Protein AF-X1CX29-F1 (afdb_monomer_lite)

Radius of gyration: 18.55 Å; chains: 1; bounding box: 56×42×42 Å

Organism: NCBI:txid412755

Structure (mmCIF, N/CA/C/O backbone):
data_AF-X1CX29-F1
#
_entry.id   AF-X1CX29-F1
#
loop_
_atom_site.group_PDB
_atom_site.id
_atom_site.type_symbol
_atom_site.label_atom_id
_atom_site.label_alt_id
_atom_site.label_comp_id
_atom_site.label_asym_id
_atom_site.label_entity_id
_atom_site.label_seq_id
_atom_site.pdbx_PDB_ins_code
_atom_site.Cartn_x
_atom_site.Cartn_y
_atom_site.Cartn_z
_atom_site.occupancy
_atom_site.B_iso_or_equiv
_atom_site.auth_seq_id
_atom_site.auth_comp_id
_atom_site.auth_asym_id
_atom_site.auth_atom_id
_atom_site.pdbx_PDB_model_num
ATOM 1 N N . GLY A 1 1 ? 18.106 -1.101 1.400 1.00 76.62 1 GLY A N 1
ATOM 2 C CA . GLY A 1 1 ? 16.843 -1.849 1.557 1.00 76.62 1 GLY A CA 1
ATOM 3 C C . GLY A 1 1 ? 16.993 -3.251 1.006 1.00 76.62 1 GLY A C 1
ATOM 4 O O . GLY A 1 1 ? 17.982 -3.512 0.325 1.00 76.62 1 GLY A O 1
ATOM 5 N N . LEU A 1 2 ? 16.037 -4.134 1.296 1.00 82.94 2 LEU A N 1
ATOM 6 C CA . LEU A 1 2 ? 16.054 -5.532 0.845 1.00 82.94 2 LEU A CA 1
ATOM 7 C C . LEU A 1 2 ? 16.158 -5.638 -0.688 1.00 82.94 2 LEU A C 1
ATOM 9 O O . LEU A 1 2 ? 17.018 -6.361 -1.185 1.00 82.94 2 LEU A O 1
ATOM 13 N N . SER A 1 3 ? 15.422 -4.811 -1.440 1.00 85.12 3 SER A N 1
ATOM 14 C CA . SER A 1 3 ? 15.523 -4.751 -2.908 1.00 85.12 3 SER A CA 1
ATOM 15 C C . SER A 1 3 ? 16.931 -4.428 -3.406 1.00 85.12 3 SER A C 1
ATOM 17 O O . SER A 1 3 ? 17.403 -5.031 -4.361 1.00 85.12 3 SER A O 1
ATOM 19 N N . GLN A 1 4 ? 17.647 -3.514 -2.745 1.00 88.69 4 GLN A N 1
ATOM 20 C CA . GLN A 1 4 ? 19.016 -3.154 -3.133 1.00 88.69 4 GLN A CA 1
ATOM 21 C C . GLN A 1 4 ? 20.009 -4.293 -2.875 1.00 88.69 4 GLN A C 1
ATOM 23 O O . GLN A 1 4 ? 20.937 -4.488 -3.658 1.00 88.69 4 GLN A O 1
ATOM 28 N N . ALA A 1 5 ? 19.817 -5.071 -1.805 1.00 90.75 5 ALA A N 1
ATOM 29 C CA . ALA A 1 5 ? 20.635 -6.257 -1.559 1.00 90.75 5 ALA A CA 1
ATOM 30 C C . ALA A 1 5 ? 20.446 -7.296 -2.677 1.00 90.75 5 ALA A C 1
ATOM 32 O O . ALA A 1 5 ? 21.433 -7.846 -3.163 1.00 90.75 5 ALA A O 1
ATOM 33 N N . LEU A 1 6 ? 19.204 -7.480 -3.136 1.00 91.00 6 LEU A N 1
ATOM 34 C CA . LEU A 1 6 ? 18.881 -8.348 -4.269 1.00 91.00 6 LEU A CA 1
ATOM 35 C C . LEU A 1 6 ? 19.476 -7.817 -5.588 1.00 91.00 6 LEU A C 1
ATOM 37 O O . LEU A 1 6 ? 20.136 -8.550 -6.316 1.00 91.00 6 LEU A O 1
ATOM 41 N N . LEU A 1 7 ? 19.315 -6.521 -5.878 1.00 91.00 7 LEU A N 1
ATOM 42 C CA . LEU A 1 7 ? 19.810 -5.883 -7.109 1.00 91.00 7 LEU A CA 1
ATOM 43 C C . LEU A 1 7 ? 21.340 -5.896 -7.239 1.00 91.00 7 LEU A C 1
ATOM 45 O O . LEU A 1 7 ? 21.866 -5.959 -8.354 1.00 91.00 7 LEU A O 1
ATOM 49 N N . THR A 1 8 ? 22.046 -5.823 -6.108 1.00 93.00 8 THR A N 1
ATOM 50 C CA . THR A 1 8 ? 23.516 -5.865 -6.041 1.00 93.00 8 THR A CA 1
ATOM 51 C C . THR A 1 8 ? 24.079 -7.285 -5.978 1.00 93.00 8 THR A C 1
ATOM 53 O O . THR A 1 8 ? 25.297 -7.440 -5.995 1.00 93.00 8 THR A O 1
ATOM 56 N N . GLY A 1 9 ? 23.223 -8.312 -5.906 1.00 91.25 9 GLY A N 1
ATOM 57 C CA . GLY A 1 9 ? 23.644 -9.710 -5.787 1.00 91.25 9 GLY A CA 1
ATOM 58 C C . GLY A 1 9 ? 24.287 -10.051 -4.442 1.00 91.25 9 GLY A C 1
ATOM 59 O O . GLY A 1 9 ? 24.986 -11.051 -4.335 1.00 91.25 9 GLY A O 1
ATOM 60 N N . LYS A 1 10 ? 24.082 -9.226 -3.405 1.00 94.31 10 LYS A N 1
ATOM 61 C CA . LYS A 1 10 ? 24.552 -9.531 -2.042 1.00 94.31 10 LYS A CA 1
ATOM 62 C C . LYS A 1 10 ? 23.767 -10.675 -1.403 1.00 94.31 10 LYS A C 1
ATOM 64 O O . LYS A 1 10 ? 24.253 -11.286 -0.458 1.00 94.31 10 LYS A O 1
ATOM 69 N N . VAL A 1 11 ? 22.547 -10.901 -1.882 1.00 93.56 11 VAL A N 1
ATOM 70 C CA . VAL A 1 11 ? 21.665 -11.999 -1.488 1.00 93.56 11 VAL A CA 1
ATOM 71 C C . VAL A 1 11 ? 20.963 -12.544 -2.726 1.00 93.56 11 VAL A C 1
ATOM 73 O O . VAL A 1 11 ? 20.682 -11.790 -3.658 1.00 93.56 11 VAL A O 1
ATOM 76 N N . ASP A 1 12 ? 20.626 -13.830 -2.700 1.00 91.81 12 ASP A N 1
ATOM 77 C CA . ASP A 1 12 ? 19.918 -14.501 -3.798 1.00 91.81 12 ASP A CA 1
ATOM 78 C C . ASP A 1 12 ? 18.389 -14.380 -3.695 1.00 91.81 12 ASP A C 1
ATOM 80 O O . ASP A 1 12 ? 17.674 -14.521 -4.688 1.00 91.81 12 ASP A O 1
ATOM 84 N N . ALA A 1 13 ? 17.870 -14.119 -2.492 1.00 92.44 13 ALA A N 1
ATOM 85 C CA . ALA A 1 13 ? 16.444 -13.980 -2.223 1.00 92.44 13 ALA A CA 1
ATOM 86 C C . ALA A 1 13 ? 16.185 -13.060 -1.025 1.00 92.44 13 ALA A C 1
ATOM 88 O O . ALA A 1 13 ? 17.026 -12.899 -0.140 1.00 92.44 13 ALA A O 1
ATOM 89 N N . VAL A 1 14 ? 14.987 -12.478 -0.990 1.00 90.81 14 VAL A N 1
ATOM 90 C CA . VAL A 1 14 ? 14.472 -11.687 0.133 1.00 90.81 14 VAL A CA 1
ATOM 91 C C . VAL A 1 14 ? 13.054 -12.144 0.463 1.00 90.81 14 VAL A C 1
ATOM 93 O O . VAL A 1 14 ? 12.297 -12.516 -0.433 1.00 90.81 14 VAL A O 1
ATOM 96 N N . SER A 1 15 ? 12.700 -12.123 1.745 1.00 88.44 15 SER A N 1
ATOM 97 C CA . SER A 1 15 ? 11.359 -12.437 2.250 1.00 88.44 15 SER A CA 1
ATOM 98 C C . SER A 1 15 ? 10.733 -11.216 2.924 1.00 88.44 15 SER A C 1
ATOM 100 O O . SER A 1 15 ? 11.431 -10.245 3.218 1.00 88.44 15 SER A O 1
ATOM 102 N N . SER A 1 16 ? 9.427 -11.286 3.198 1.00 78.94 16 SER A N 1
ATOM 103 C CA . SER A 1 16 ? 8.668 -10.228 3.890 1.00 78.94 16 SER A CA 1
ATOM 104 C C . SER A 1 16 ? 8.660 -8.887 3.145 1.00 78.94 16 SER A C 1
ATOM 106 O O . SER A 1 16 ? 8.753 -7.823 3.751 1.00 78.94 16 SER A O 1
ATOM 108 N N . ILE A 1 17 ? 8.578 -8.965 1.817 1.00 85.50 17 ILE A N 1
ATOM 109 C CA . ILE A 1 17 ? 8.458 -7.823 0.909 1.00 85.50 17 ILE A CA 1
ATOM 110 C C . ILE A 1 17 ? 7.002 -7.604 0.490 1.00 85.50 17 ILE A C 1
ATOM 112 O O . ILE A 1 17 ? 6.188 -8.529 0.494 1.00 85.50 17 ILE A O 1
ATOM 116 N N . MET A 1 18 ? 6.687 -6.390 0.062 1.00 88.31 18 MET A N 1
ATOM 117 C CA . MET A 1 18 ? 5.373 -5.989 -0.413 1.00 88.31 18 MET A CA 1
ATOM 118 C C . MET A 1 18 ? 5.173 -6.352 -1.896 1.00 88.31 18 MET A C 1
ATOM 120 O O . MET A 1 18 ? 5.920 -5.971 -2.800 1.00 88.31 18 MET A O 1
ATOM 124 N N . ARG A 1 19 ? 4.080 -7.060 -2.197 1.00 88.62 19 ARG A N 1
ATOM 125 C CA . ARG A 1 19 ? 3.749 -7.527 -3.566 1.00 88.62 19 ARG A CA 1
ATOM 126 C C . ARG A 1 19 ? 3.629 -6.390 -4.581 1.00 88.62 19 ARG A C 1
ATOM 128 O O . ARG A 1 19 ? 3.924 -6.565 -5.763 1.00 88.62 19 ARG A O 1
ATOM 135 N N . ASN A 1 20 ? 3.178 -5.240 -4.102 1.00 90.62 20 ASN A N 1
ATOM 136 C CA . ASN A 1 20 ? 2.945 -4.015 -4.851 1.00 90.62 20 ASN A CA 1
ATOM 137 C C . ASN A 1 20 ? 4.170 -3.089 -4.905 1.00 90.62 20 ASN A C 1
ATOM 139 O O . ASN A 1 20 ? 4.056 -2.060 -5.559 1.00 90.62 20 ASN A O 1
ATOM 143 N N . PHE A 1 21 ? 5.305 -3.407 -4.262 1.00 92.31 21 PHE A N 1
ATOM 144 C CA . PHE A 1 21 ? 6.473 -2.516 -4.203 1.00 92.31 21 PHE A CA 1
ATOM 145 C C . PHE A 1 21 ? 7.732 -3.139 -4.812 1.00 92.31 21 PHE A C 1
ATOM 147 O O . PHE A 1 21 ? 8.127 -2.780 -5.923 1.00 92.31 21 PHE A O 1
ATOM 154 N N . GLU A 1 22 ? 8.354 -4.099 -4.137 1.00 91.62 22 GLU A N 1
ATOM 155 C CA . GLU A 1 22 ? 9.693 -4.588 -4.468 1.00 91.62 22 GLU A CA 1
ATOM 156 C C . GLU A 1 22 ? 9.767 -5.241 -5.856 1.00 91.62 22 GLU A C 1
ATOM 158 O O . GLU A 1 22 ? 10.715 -4.956 -6.593 1.00 91.62 22 GLU A O 1
ATOM 163 N N . PRO A 1 23 ? 8.773 -6.031 -6.316 1.00 92.19 23 PRO A N 1
ATOM 164 C CA . PRO A 1 23 ? 8.800 -6.550 -7.679 1.00 92.19 23 PRO A CA 1
ATOM 165 C C . PRO A 1 23 ? 8.744 -5.443 -8.742 1.00 92.19 23 PRO A C 1
ATOM 167 O O . PRO A 1 23 ? 9.320 -5.598 -9.818 1.00 92.19 23 PRO A O 1
ATOM 170 N N . LEU A 1 24 ? 8.045 -4.333 -8.472 1.00 93.19 24 LEU A N 1
ATOM 171 C CA . LEU A 1 24 ? 8.016 -3.189 -9.384 1.00 93.19 24 LEU A CA 1
ATOM 172 C C . LEU A 1 24 ? 9.347 -2.447 -9.375 1.00 93.19 24 LEU A C 1
ATOM 174 O O . LEU A 1 24 ? 9.839 -2.137 -10.454 1.00 93.19 24 LEU A O 1
ATOM 178 N N . GLU A 1 25 ? 9.939 -2.225 -8.201 1.00 93.69 25 GLU A N 1
ATOM 179 C CA . GLU A 1 25 ? 11.258 -1.601 -8.054 1.00 93.69 25 GLU A CA 1
ATOM 180 C C . GLU A 1 25 ? 12.330 -2.375 -8.835 1.00 93.69 25 GLU A C 1
ATOM 182 O O . GLU A 1 25 ? 13.047 -1.794 -9.652 1.00 93.69 25 GLU A O 1
ATOM 187 N N . VAL A 1 26 ? 12.389 -3.700 -8.662 1.00 93.19 26 VAL A N 1
ATOM 188 C CA . VAL A 1 26 ? 13.388 -4.552 -9.327 1.00 93.19 26 VAL A CA 1
ATOM 189 C C . VAL A 1 26 ? 13.201 -4.563 -10.847 1.00 93.19 26 VAL A C 1
ATOM 191 O O . VAL A 1 26 ? 14.177 -4.426 -11.589 1.00 93.19 26 VAL A O 1
ATOM 194 N N . ARG A 1 27 ? 11.952 -4.651 -11.328 1.00 93.12 27 ARG A N 1
ATOM 195 C CA . ARG A 1 27 ? 11.654 -4.567 -12.768 1.00 93.12 27 ARG A CA 1
ATOM 196 C C . ARG A 1 27 ? 11.997 -3.200 -13.352 1.00 93.12 27 ARG A C 1
ATOM 198 O O . ARG A 1 27 ? 12.498 -3.139 -14.471 1.00 93.12 27 ARG A O 1
ATOM 205 N N . LEU A 1 28 ? 11.746 -2.113 -12.618 1.00 93.88 28 LEU A N 1
ATOM 206 C CA . LEU A 1 28 ? 12.096 -0.758 -13.060 1.00 93.88 28 LEU A CA 1
ATOM 207 C C . LEU A 1 28 ? 13.610 -0.569 -13.179 1.00 93.88 28 LEU A C 1
ATOM 209 O O . LEU A 1 28 ? 14.066 0.134 -14.075 1.00 93.88 28 LEU A O 1
ATOM 213 N N . ALA A 1 29 ? 14.382 -1.244 -12.326 1.00 92.69 29 ALA A N 1
ATOM 214 C CA . ALA A 1 29 ? 15.838 -1.307 -12.409 1.00 92.69 29 ALA A CA 1
ATOM 215 C C . ALA A 1 29 ? 16.357 -2.224 -13.542 1.00 92.69 29 ALA A C 1
ATOM 217 O O . ALA A 1 29 ? 17.560 -2.467 -13.634 1.00 92.69 29 ALA A O 1
ATOM 218 N N . GLY A 1 30 ? 15.474 -2.759 -14.396 1.00 93.12 30 GLY A N 1
ATOM 219 C CA . GLY A 1 30 ? 15.841 -3.579 -15.554 1.00 93.12 30 GLY A CA 1
ATOM 220 C C . GLY A 1 30 ? 16.291 -4.998 -15.204 1.00 93.12 30 GLY A C 1
ATOM 221 O O . GLY A 1 30 ? 16.907 -5.669 -16.031 1.00 93.12 30 GLY A O 1
ATOM 222 N N . ARG A 1 31 ? 16.009 -5.472 -13.985 1.00 91.44 31 ARG A N 1
ATOM 223 C CA . ARG A 1 31 ? 16.355 -6.828 -13.549 1.00 91.44 31 ARG A CA 1
ATOM 224 C C . ARG A 1 31 ? 15.123 -7.737 -13.584 1.00 91.44 31 ARG A C 1
ATOM 226 O O . ARG A 1 31 ? 14.033 -7.314 -13.191 1.00 91.44 31 ARG A O 1
ATOM 233 N N . PRO A 1 32 ? 15.269 -8.999 -14.022 1.00 91.06 32 PRO A N 1
ATOM 234 C CA . PRO A 1 32 ? 14.208 -9.980 -13.862 1.00 91.06 32 PRO A CA 1
ATOM 235 C C . PRO A 1 32 ? 13.985 -10.262 -12.371 1.00 91.06 32 PRO A C 1
ATOM 237 O O . PRO A 1 32 ? 14.928 -10.288 -11.583 1.00 91.06 32 PRO A O 1
ATOM 240 N N . VAL A 1 33 ? 12.733 -10.502 -11.989 1.00 92.06 33 VAL A N 1
ATOM 241 C CA . VAL A 1 33 ? 12.358 -10.891 -10.625 1.00 92.06 33 VAL A CA 1
ATOM 242 C C . VAL A 1 33 ? 11.325 -12.001 -10.689 1.00 92.06 33 VAL A C 1
ATOM 244 O O . VAL A 1 33 ? 10.356 -11.911 -11.446 1.00 92.06 33 VAL A O 1
ATOM 247 N N . ARG A 1 34 ? 11.529 -13.045 -9.886 1.00 91.94 34 ARG A N 1
ATOM 248 C CA . ARG A 1 34 ? 10.544 -14.101 -9.658 1.00 91.94 34 ARG A CA 1
ATOM 249 C C . ARG A 1 34 ? 9.979 -13.927 -8.259 1.00 91.94 34 ARG A C 1
ATOM 251 O O . ARG A 1 34 ? 10.740 -13.831 -7.301 1.00 91.94 34 ARG A O 1
ATOM 258 N N . VAL A 1 35 ? 8.658 -13.880 -8.162 1.00 91.44 35 VAL A N 1
ATOM 259 C CA . VAL A 1 35 ? 7.950 -13.794 -6.885 1.00 91.44 35 VAL A CA 1
ATOM 260 C C . VAL A 1 35 ? 7.431 -15.181 -6.544 1.00 91.44 35 VAL A C 1
ATOM 262 O O . VAL A 1 35 ? 6.876 -15.853 -7.410 1.00 91.44 35 VAL A O 1
ATOM 265 N N . PHE A 1 36 ? 7.645 -15.602 -5.302 1.00 90.75 36 PHE A N 1
ATOM 266 C CA . PHE A 1 36 ? 7.071 -16.822 -4.751 1.00 90.75 36 PHE A CA 1
ATOM 267 C C . PHE A 1 36 ? 5.946 -16.441 -3.802 1.00 90.75 36 PHE A C 1
ATOM 269 O O . PHE A 1 36 ? 6.170 -15.736 -2.816 1.00 90.75 36 PHE A O 1
ATOM 276 N N . TYR A 1 37 ? 4.741 -16.892 -4.120 1.00 88.62 37 TYR A N 1
ATOM 277 C CA . TYR A 1 37 ? 3.550 -16.613 -3.342 1.00 88.62 37 TYR A CA 1
ATOM 278 C C . TYR A 1 37 ? 3.354 -17.722 -2.315 1.00 88.62 37 TYR A C 1
ATOM 280 O O . TYR A 1 37 ? 3.044 -18.860 -2.651 1.00 88.62 37 TYR A O 1
ATOM 288 N N . VAL A 1 38 ? 3.613 -17.407 -1.045 1.00 86.81 38 VAL A N 1
ATOM 289 C CA . VAL A 1 38 ? 3.635 -18.400 0.042 1.00 86.81 38 VAL A CA 1
ATOM 290 C C . VAL A 1 38 ? 2.299 -19.134 0.201 1.00 86.81 38 VAL A C 1
ATOM 292 O O . VAL A 1 38 ? 2.276 -20.300 0.592 1.00 86.81 38 VAL A O 1
ATOM 295 N N . GLU A 1 39 ? 1.192 -18.486 -0.147 1.00 86.25 39 GLU A N 1
ATOM 296 C CA . GLU A 1 39 ? -0.154 -19.053 -0.128 1.00 86.25 39 GLU A CA 1
ATOM 297 C C . GLU A 1 39 ? -0.357 -20.174 -1.152 1.00 86.25 39 GLU A C 1
ATOM 299 O O . GLU A 1 39 ? -1.099 -21.117 -0.889 1.00 86.25 39 GLU A O 1
ATOM 304 N N . GLU A 1 40 ? 0.373 -20.147 -2.271 1.00 89.06 40 GLU A N 1
ATOM 305 C CA . GLU A 1 40 ? 0.394 -21.241 -3.254 1.00 89.06 40 GLU A CA 1
ATOM 306 C C . GLU A 1 40 ? 1.153 -22.470 -2.720 1.00 89.06 40 GLU A C 1
ATOM 308 O O . GLU A 1 40 ? 1.133 -23.545 -3.317 1.00 89.06 40 GLU A O 1
ATOM 313 N N . HIS A 1 41 ? 1.800 -22.323 -1.562 1.00 90.94 41 HIS A N 1
ATOM 314 C CA . HIS A 1 41 ? 2.604 -23.339 -0.895 1.00 90.94 41 HIS A CA 1
ATOM 315 C C . HIS A 1 41 ? 2.077 -23.691 0.506 1.00 90.94 41 HIS A C 1
ATOM 317 O O . HIS A 1 41 ? 2.818 -24.209 1.3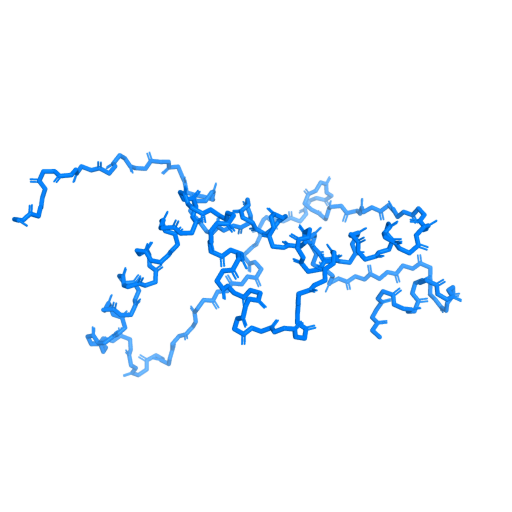40 1.00 90.94 41 HIS A O 1
ATOM 323 N N . GLY A 1 42 ? 0.790 -23.440 0.767 1.00 89.50 42 GLY A N 1
ATOM 324 C CA . GLY A 1 42 ? 0.099 -23.909 1.972 1.00 89.50 42 GLY A CA 1
ATOM 325 C C . GLY A 1 42 ? 0.082 -22.928 3.146 1.00 89.50 42 GLY A C 1
ATOM 326 O O . GLY A 1 42 ? -0.464 -23.268 4.196 1.00 89.50 42 GLY A O 1
ATOM 327 N N . MET A 1 43 ? 0.622 -21.713 2.992 1.00 85.62 43 MET A N 1
ATOM 328 C CA . MET A 1 43 ? 0.388 -20.646 3.973 1.00 85.62 43 MET A CA 1
ATOM 329 C C . MET A 1 43 ? -1.059 -20.135 3.877 1.00 85.62 43 MET A C 1
ATOM 331 O O . MET A 1 43 ? -1.518 -19.791 2.788 1.00 85.62 43 MET A O 1
ATOM 335 N N . PRO A 1 44 ? -1.791 -20.026 4.997 1.00 86.38 44 PRO A N 1
ATOM 336 C CA . PRO A 1 44 ? -3.092 -19.372 5.007 1.00 86.38 44 PRO A CA 1
ATOM 337 C C . PRO A 1 44 ? -3.000 -17.903 4.582 1.00 86.38 44 PRO A C 1
ATOM 339 O O . PRO A 1 44 ? -1.995 -17.233 4.827 1.00 86.38 44 PRO A O 1
ATOM 342 N N . LEU A 1 45 ? -4.084 -17.377 4.007 1.00 83.69 45 LEU A N 1
ATOM 343 C CA . LEU A 1 45 ? -4.208 -15.942 3.757 1.00 83.69 45 LEU A CA 1
ATOM 344 C C . LEU A 1 45 ? -4.158 -15.169 5.081 1.00 83.69 45 LEU A C 1
ATOM 346 O O . LEU A 1 45 ? -4.814 -15.541 6.056 1.00 83.69 45 LEU A O 1
ATOM 350 N N . TYR A 1 46 ? -3.419 -14.064 5.094 1.00 80.38 46 TYR A N 1
ATOM 351 C CA . TYR A 1 46 ? -3.314 -13.161 6.236 1.00 80.38 46 TYR A CA 1
ATOM 352 C C . TYR A 1 46 ? -3.483 -11.705 5.791 1.00 80.38 46 TYR A C 1
ATOM 354 O O . TYR A 1 46 ? -3.280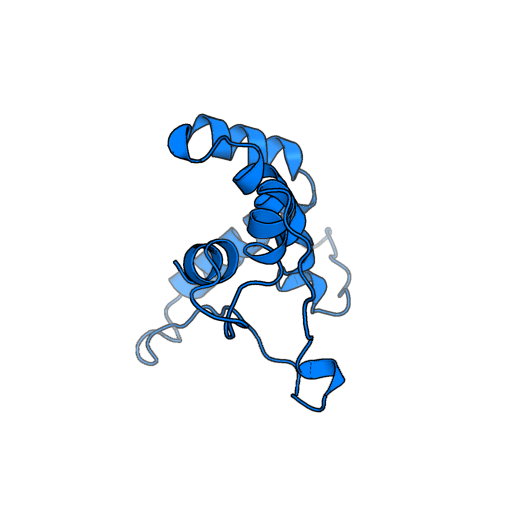 -11.358 4.628 1.00 80.38 46 TYR A O 1
ATOM 362 N N . ASN A 1 47 ? -3.883 -10.848 6.731 1.00 81.94 47 ASN A N 1
ATOM 363 C CA . ASN A 1 47 ? -3.993 -9.413 6.485 1.00 81.94 47 ASN A CA 1
ATOM 364 C C . ASN A 1 47 ? -2.622 -8.761 6.704 1.00 81.94 47 ASN A C 1
ATOM 366 O O . ASN A 1 47 ? -2.150 -8.716 7.837 1.00 81.94 47 ASN A O 1
ATOM 370 N N . GLU A 1 48 ? -2.014 -8.245 5.636 1.00 80.56 48 GLU A N 1
ATOM 371 C CA . GLU A 1 48 ? -0.705 -7.564 5.676 1.00 80.56 48 GLU A CA 1
ATOM 372 C C . GLU A 1 48 ? -0.718 -6.291 6.537 1.00 80.56 48 GLU A C 1
ATOM 374 O O . GLU A 1 48 ? 0.241 -5.996 7.245 1.00 80.56 48 GLU A O 1
ATOM 379 N N . LEU A 1 49 ? -1.819 -5.531 6.507 1.00 87.38 49 LEU A N 1
ATOM 380 C CA . LEU A 1 49 ? -1.962 -4.290 7.264 1.00 87.38 49 LEU A CA 1
ATOM 381 C C . LEU A 1 49 ? -3.322 -4.234 7.953 1.00 87.38 49 LEU A C 1
ATOM 383 O O . LEU A 1 49 ? -4.366 -4.396 7.319 1.00 87.38 49 LEU A O 1
ATOM 387 N N . ILE A 1 50 ? -3.304 -3.962 9.256 1.00 90.44 50 ILE A N 1
ATOM 388 C CA . ILE A 1 50 ? -4.503 -3.795 10.076 1.00 90.44 50 ILE A CA 1
ATOM 389 C C . ILE A 1 50 ? -4.420 -2.509 10.892 1.00 90.44 50 ILE A C 1
ATOM 391 O O . ILE A 1 50 ? -3.345 -2.070 11.300 1.00 90.44 50 ILE A O 1
ATOM 395 N N . LEU A 1 51 ? -5.582 -1.919 11.157 1.00 92.38 51 LEU A N 1
ATOM 396 C CA . LEU A 1 51 ? -5.715 -0.848 12.135 1.00 92.38 51 LEU A CA 1
ATOM 397 C C . LEU A 1 51 ? -5.915 -1.470 13.515 1.00 92.38 51 LEU A C 1
ATOM 399 O O . LEU A 1 51 ? -6.779 -2.328 13.693 1.00 92.38 51 LEU A O 1
ATOM 403 N N . VAL A 1 52 ? -5.138 -1.017 14.493 1.00 94.06 52 VAL A N 1
ATOM 404 C CA . VAL A 1 52 ? -5.238 -1.465 15.885 1.00 94.06 52 VAL A CA 1
ATOM 405 C C . VAL A 1 52 ? -5.556 -0.285 16.791 1.00 94.06 52 VAL A C 1
ATOM 407 O O . VAL A 1 52 ? -5.116 0.838 16.552 1.00 94.06 52 VAL A O 1
ATOM 410 N N . THR A 1 53 ? -6.321 -0.540 17.847 1.00 94.94 53 THR A N 1
ATOM 411 C CA . THR A 1 53 ? -6.60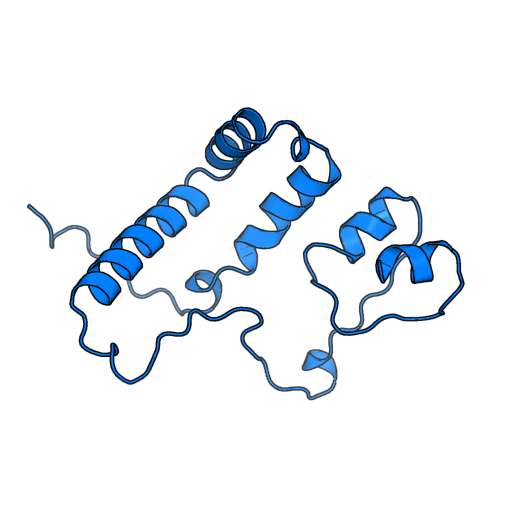4 0.444 18.895 1.00 94.94 53 THR A CA 1
ATOM 412 C C . THR A 1 53 ? -6.302 -0.150 20.261 1.00 94.94 53 THR A C 1
ATOM 414 O O . THR A 1 53 ? -6.338 -1.368 20.450 1.00 94.94 53 THR A O 1
ATOM 417 N N . ASN A 1 54 ? -6.000 0.710 21.231 1.00 95.81 54 ASN A N 1
ATOM 418 C CA . ASN A 1 54 ? -5.815 0.275 22.605 1.00 95.81 54 ASN A CA 1
ATOM 419 C C . ASN A 1 54 ? -7.137 -0.284 23.152 1.00 95.81 54 ASN A C 1
ATOM 421 O O . ASN A 1 54 ? -8.180 0.357 23.037 1.00 95.81 54 ASN A O 1
ATOM 425 N N . GLN A 1 55 ? -7.090 -1.443 23.814 1.00 95.25 55 GLN A N 1
ATOM 426 C CA . GLN A 1 55 ? -8.281 -2.100 24.359 1.00 95.25 55 GLN A CA 1
ATOM 427 C C . GLN A 1 55 ? -9.086 -1.204 25.316 1.00 95.25 55 GLN A C 1
ATOM 429 O O . GLN A 1 55 ? -10.312 -1.282 25.336 1.00 95.25 55 GLN A O 1
ATOM 434 N N . LYS A 1 56 ? -8.421 -0.313 26.066 1.00 96.44 56 LYS A N 1
ATOM 435 C CA . LYS A 1 56 ? -9.073 0.650 26.972 1.00 96.44 56 LYS A CA 1
ATOM 436 C C . LYS A 1 56 ? -9.896 1.714 26.237 1.00 96.44 56 LYS A C 1
ATOM 438 O O . LYS A 1 56 ? -10.704 2.384 26.863 1.00 96.44 56 LYS A O 1
ATOM 443 N N . GLN A 1 57 ? -9.677 1.882 24.934 1.00 94.38 57 GLN A N 1
ATOM 444 C CA . GLN A 1 57 ? -10.341 2.873 24.085 1.00 94.38 57 GLN A CA 1
ATOM 445 C C . GLN A 1 57 ? -11.324 2.228 23.103 1.00 94.38 57 GLN A C 1
ATOM 447 O O . GLN A 1 57 ? -11.839 2.918 22.234 1.00 94.38 57 GLN A O 1
ATOM 452 N N . LYS A 1 58 ? -11.599 0.920 23.213 1.00 91.69 58 LYS A N 1
ATOM 453 C CA . LYS A 1 58 ? -12.418 0.183 22.233 1.00 91.69 58 LYS A CA 1
ATOM 454 C C . LYS A 1 58 ? -13.809 0.797 21.989 1.00 91.69 58 LYS A C 1
ATOM 456 O O . LYS A 1 58 ? -14.323 0.685 20.883 1.00 91.69 58 LYS A O 1
ATOM 461 N N . ASP A 1 59 ? -14.376 1.455 23.002 1.00 94.44 59 ASP A N 1
ATOM 462 C CA . ASP A 1 59 ? -15.714 2.059 22.969 1.00 94.44 59 ASP A CA 1
ATOM 463 C C . ASP A 1 59 ? -15.672 3.582 22.726 1.00 94.44 59 ASP A C 1
ATOM 465 O O . ASP A 1 59 ? -16.692 4.260 22.841 1.00 94.44 59 ASP A O 1
ATOM 469 N N . ASP A 1 60 ? -14.504 4.147 22.393 1.00 96.62 60 ASP A N 1
ATOM 470 C CA . ASP A 1 60 ? -14.378 5.570 22.084 1.00 96.62 60 ASP A CA 1
ATOM 471 C C . ASP A 1 60 ? -15.166 5.908 20.800 1.00 96.62 60 ASP A C 1
ATOM 473 O O . ASP A 1 60 ? -14.855 5.385 19.720 1.00 96.62 60 ASP A O 1
ATOM 477 N N . PRO A 1 61 ? -16.166 6.808 20.861 1.00 96.06 61 PRO A N 1
ATOM 478 C CA . PRO A 1 61 ? -17.014 7.126 19.713 1.00 96.06 61 PRO A CA 1
ATOM 479 C C . PRO A 1 61 ? -16.237 7.715 18.526 1.00 96.06 61 PRO A C 1
ATOM 481 O O . PRO A 1 61 ? -16.685 7.597 17.381 1.00 96.06 61 PRO A O 1
ATOM 484 N N . ARG A 1 62 ? -15.056 8.303 18.760 1.00 96.38 62 ARG A N 1
ATOM 485 C CA . ARG A 1 62 ? -14.193 8.856 17.705 1.00 96.38 62 ARG A CA 1
ATOM 486 C C . ARG A 1 62 ? -13.655 7.771 16.779 1.00 96.38 62 ARG A C 1
ATOM 488 O O . ARG A 1 62 ? -13.475 8.035 15.594 1.00 96.38 62 ARG A O 1
ATOM 495 N N . ILE A 1 63 ? -13.459 6.544 17.273 1.00 96.19 63 ILE A N 1
ATOM 496 C CA . ILE A 1 63 ? -12.993 5.417 16.449 1.00 96.19 63 ILE A CA 1
ATOM 497 C C . ILE A 1 63 ? -14.014 5.115 15.354 1.00 96.19 63 ILE A C 1
ATOM 499 O O . ILE A 1 63 ? -13.652 4.957 14.189 1.00 96.19 63 ILE A O 1
ATOM 503 N N . ARG A 1 64 ? -15.305 5.095 15.699 1.00 93.69 64 ARG A N 1
ATOM 504 C CA . ARG A 1 64 ? -16.370 4.852 14.720 1.00 93.69 64 ARG A CA 1
ATOM 505 C C . ARG A 1 64 ? -16.416 5.942 13.651 1.00 93.69 64 ARG A C 1
ATOM 507 O O . ARG A 1 64 ? -16.542 5.620 12.473 1.00 93.69 64 ARG A O 1
ATOM 514 N N . GLN A 1 65 ? -16.290 7.205 14.055 1.00 96.06 65 GLN A N 1
ATOM 515 C CA . GLN A 1 65 ? -16.278 8.343 13.130 1.00 96.06 65 GLN A CA 1
ATOM 516 C C . GLN A 1 65 ? -15.057 8.298 12.200 1.00 96.06 65 GLN A C 1
ATOM 518 O O . GLN A 1 65 ? -15.195 8.472 10.991 1.00 96.06 65 GLN A O 1
ATOM 523 N N . PHE A 1 66 ? -13.878 7.982 12.743 1.00 96.31 66 PHE A N 1
ATOM 524 C CA . PHE A 1 66 ? -12.653 7.802 11.965 1.00 96.31 66 PHE A CA 1
ATOM 525 C C . PHE A 1 66 ? -12.802 6.701 10.908 1.00 96.31 66 PHE A C 1
ATOM 527 O O . PHE A 1 66 ? -12.497 6.927 9.740 1.00 96.31 66 PHE A O 1
ATOM 534 N N . LEU A 1 67 ? -13.322 5.529 11.290 1.00 94.81 67 LEU A N 1
ATOM 535 C CA . LEU A 1 67 ? -13.521 4.416 10.358 1.00 94.81 67 LEU A CA 1
ATOM 536 C C . LEU A 1 67 ? -14.535 4.752 9.255 1.00 94.81 67 LEU A C 1
ATOM 538 O O . LEU A 1 67 ? -14.342 4.347 8.111 1.00 94.81 67 LEU A O 1
ATOM 542 N N . GLN A 1 68 ? -15.588 5.515 9.566 1.00 95.69 68 GLN A N 1
ATOM 543 C CA . GLN A 1 68 ? -16.547 5.990 8.561 1.00 95.69 68 GLN A CA 1
ATOM 544 C C . GLN A 1 68 ? -15.895 6.948 7.558 1.00 95.69 68 GLN A C 1
ATOM 546 O O . GLN A 1 68 ? -16.034 6.751 6.351 1.00 95.69 68 GLN A O 1
ATOM 551 N N . ALA A 1 69 ? -15.141 7.937 8.044 1.00 97.50 69 ALA A N 1
ATOM 552 C CA . ALA A 1 69 ? -14.418 8.871 7.185 1.00 97.50 69 ALA A CA 1
ATOM 553 C C . ALA A 1 69 ? -13.372 8.152 6.315 1.00 97.50 69 ALA A C 1
ATOM 555 O O . ALA A 1 69 ? -13.273 8.418 5.117 1.00 97.50 69 ALA A O 1
ATOM 556 N N . LEU A 1 70 ? -12.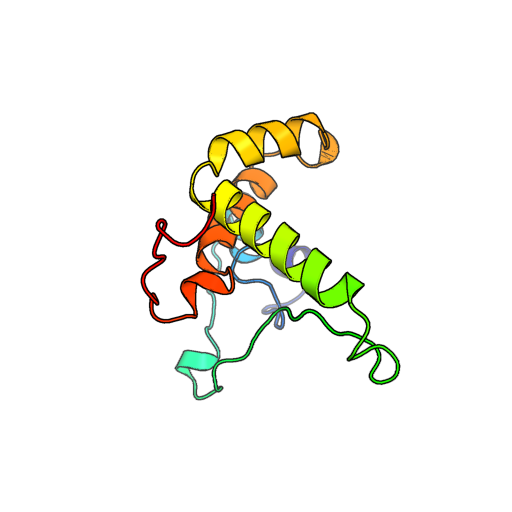640 7.191 6.890 1.00 95.50 70 LEU A N 1
ATOM 557 C CA . LEU A 1 70 ? -11.689 6.362 6.153 1.00 95.50 70 LEU A CA 1
ATOM 558 C C . LEU A 1 70 ? -12.390 5.548 5.060 1.00 95.50 70 LEU A C 1
ATOM 560 O O . LEU A 1 70 ? -11.920 5.532 3.925 1.00 95.50 70 LEU A O 1
ATOM 564 N N . GLN A 1 71 ? -13.523 4.911 5.368 1.00 93.31 71 GLN A N 1
ATOM 565 C CA . GLN A 1 71 ? -14.298 4.151 4.385 1.00 93.31 71 GLN A CA 1
ATOM 566 C C . GLN A 1 71 ? -14.742 5.037 3.213 1.00 93.31 71 GLN A C 1
ATOM 568 O O . GLN A 1 71 ? -14.637 4.619 2.061 1.00 93.31 71 GLN A O 1
ATOM 573 N N . TRP A 1 72 ? -15.206 6.260 3.481 1.00 95.19 72 TRP A N 1
ATOM 574 C CA . TRP A 1 72 ? -15.546 7.221 2.428 1.00 95.19 72 TRP A CA 1
ATOM 575 C C . TRP A 1 72 ? -14.328 7.616 1.594 1.00 95.19 72 TRP A C 1
ATOM 577 O O . TRP A 1 72 ? -14.413 7.625 0.367 1.00 95.19 72 TRP A O 1
ATOM 587 N N . GLY A 1 73 ? -13.183 7.858 2.238 1.00 95.44 73 GLY A N 1
ATOM 588 C CA . GLY A 1 73 ? -11.919 8.122 1.552 1.00 95.44 73 GLY A CA 1
ATOM 589 C C . GLY A 1 73 ? -11.496 6.974 0.630 1.00 95.44 73 GLY A C 1
ATOM 590 O O . GLY A 1 73 ? -11.126 7.217 -0.516 1.00 95.44 73 GLY A O 1
ATOM 591 N N . VAL A 1 74 ? -11.619 5.722 1.084 1.00 93.69 74 VAL A N 1
ATOM 592 C CA . VAL A 1 74 ? -11.325 4.528 0.272 1.00 93.69 74 VAL A CA 1
ATOM 593 C C . VAL A 1 74 ? -12.279 4.416 -0.916 1.00 93.69 74 VAL A C 1
ATOM 595 O O . VAL A 1 74 ? -11.828 4.173 -2.032 1.00 93.69 74 VAL A O 1
ATOM 598 N N . VAL A 1 75 ? -13.585 4.619 -0.715 1.00 94.19 75 VAL A N 1
ATOM 599 C CA . VAL A 1 75 ? -14.567 4.596 -1.814 1.00 94.19 75 VAL A CA 1
ATOM 600 C C . VAL A 1 75 ? -14.247 5.671 -2.852 1.00 94.19 75 VAL A C 1
ATOM 602 O O . VAL A 1 75 ? -14.223 5.380 -4.047 1.00 94.19 75 VAL A O 1
ATOM 605 N N . TYR A 1 76 ? -13.948 6.892 -2.408 1.00 95.88 76 TYR A N 1
ATOM 606 C CA . TYR A 1 76 ? -13.566 7.979 -3.304 1.00 95.88 76 TYR A CA 1
ATOM 607 C C . TYR A 1 76 ? -12.285 7.647 -4.078 1.00 95.88 76 TYR A C 1
ATOM 609 O O . TYR A 1 76 ? -12.253 7.783 -5.299 1.00 95.88 76 TYR A O 1
ATOM 617 N N . LEU A 1 77 ? -11.257 7.137 -3.392 1.00 95.62 77 LEU A N 1
ATOM 618 C CA . LEU A 1 77 ? -10.001 6.709 -4.008 1.00 95.62 77 LEU A CA 1
ATOM 619 C C . LEU A 1 77 ? -10.222 5.653 -5.098 1.00 95.62 77 LEU A C 1
ATOM 621 O O . LEU A 1 77 ? -9.634 5.755 -6.171 1.00 95.62 77 LEU A O 1
ATOM 625 N N . LEU A 1 78 ? -11.067 4.653 -4.841 1.00 93.81 78 LEU A N 1
ATOM 626 C CA . LEU A 1 78 ? -11.348 3.585 -5.802 1.00 93.81 78 LEU A CA 1
ATOM 627 C C . LEU A 1 78 ? -12.107 4.089 -7.038 1.00 93.81 78 LEU A C 1
ATOM 629 O O . LEU A 1 78 ? -11.866 3.591 -8.135 1.00 93.81 78 LEU A O 1
ATOM 633 N N . ASN A 1 79 ? -12.976 5.090 -6.880 1.00 95.00 79 ASN A N 1
ATOM 634 C CA . ASN A 1 79 ? -13.718 5.698 -7.989 1.00 95.00 79 ASN A CA 1
ATOM 635 C C . ASN A 1 79 ? -12.897 6.746 -8.763 1.00 95.00 79 ASN A C 1
ATOM 637 O O . ASN A 1 79 ? -13.144 6.969 -9.948 1.00 95.00 79 ASN A O 1
ATOM 641 N N . HIS A 1 80 ? -11.907 7.373 -8.120 1.00 97.00 80 HIS A N 1
ATOM 642 C CA . HIS A 1 80 ? -11.117 8.474 -8.683 1.00 97.00 80 HIS A CA 1
ATOM 643 C C . HIS A 1 80 ? -9.592 8.274 -8.548 1.00 97.00 80 HIS A C 1
ATOM 645 O O . HIS A 1 80 ? -8.874 9.211 -8.184 1.00 97.00 80 HIS A O 1
ATOM 651 N N . PRO A 1 81 ? -9.030 7.097 -8.882 1.00 96.25 81 PRO A N 1
ATOM 652 C CA . PRO A 1 81 ? -7.663 6.744 -8.493 1.00 96.25 81 PRO A CA 1
ATOM 653 C C . PRO A 1 81 ? -6.591 7.644 -9.117 1.00 96.25 81 PRO A C 1
ATOM 655 O O . PRO A 1 81 ? -5.600 7.970 -8.463 1.00 96.25 81 PRO A O 1
ATOM 658 N N . ALA A 1 82 ? -6.796 8.082 -10.364 1.00 97.25 82 ALA A N 1
ATOM 659 C CA . ALA A 1 82 ? -5.874 8.977 -11.060 1.00 97.25 82 ALA A CA 1
ATOM 660 C C . ALA A 1 82 ? -5.911 10.410 -10.511 1.00 97.25 82 ALA A C 1
ATOM 662 O O . ALA A 1 82 ? -4.860 11.031 -10.372 1.00 97.25 82 ALA A O 1
ATOM 663 N N . GLN A 1 83 ? -7.096 10.925 -10.168 1.00 98.12 83 GLN A N 1
ATOM 664 C CA . GLN A 1 83 ? -7.228 12.246 -9.548 1.00 98.12 83 GLN A CA 1
ATOM 665 C C . GLN A 1 83 ? -6.615 12.243 -8.147 1.00 98.12 83 GLN A C 1
ATOM 667 O O . GLN A 1 83 ? -5.834 13.132 -7.824 1.00 98.12 83 GLN A O 1
ATOM 672 N N . CYS A 1 84 ? -6.883 11.208 -7.346 1.00 97.75 84 CYS A N 1
ATOM 673 C CA . CYS A 1 84 ? -6.255 11.057 -6.037 1.00 97.75 84 CYS A CA 1
ATOM 674 C C . CYS A 1 84 ? -4.727 10.970 -6.138 1.00 97.75 84 CYS A C 1
ATOM 676 O O . CYS A 1 84 ? -4.046 11.632 -5.359 1.00 97.75 84 CYS A O 1
ATOM 678 N N . TRP A 1 85 ? -4.184 10.235 -7.120 1.00 97.88 85 TRP A N 1
ATOM 679 C CA . TRP A 1 85 ? -2.742 10.235 -7.393 1.00 97.88 85 TRP A CA 1
ATOM 680 C C . TRP A 1 85 ? -2.223 11.639 -7.718 1.00 97.88 85 TRP A C 1
ATOM 682 O O . TRP A 1 85 ? -1.223 12.061 -7.150 1.00 97.88 85 TRP A O 1
ATOM 692 N N . GLN A 1 86 ? -2.893 12.383 -8.602 1.00 98.12 86 GLN A N 1
ATOM 693 C CA . GLN A 1 86 ? -2.475 13.742 -8.965 1.00 98.12 86 GLN A CA 1
ATOM 694 C C . GLN A 1 86 ? -2.454 14.675 -7.749 1.00 98.12 86 GLN A C 1
ATOM 696 O O . GLN A 1 86 ? -1.488 15.413 -7.561 1.00 98.12 86 GLN A O 1
ATOM 701 N N . THR A 1 87 ? -3.487 14.627 -6.904 1.00 97.94 87 THR A N 1
ATOM 702 C CA . THR A 1 87 ? -3.533 15.402 -5.657 1.00 97.94 87 THR A CA 1
ATOM 703 C C . THR A 1 87 ? -2.413 14.988 -4.705 1.00 97.94 87 THR A C 1
ATOM 705 O O . THR A 1 87 ? -1.716 15.853 -4.179 1.00 97.94 87 THR A O 1
ATOM 708 N N . PHE A 1 88 ? -2.203 13.683 -4.518 1.00 97.69 88 PHE A N 1
ATOM 709 C CA . PHE A 1 88 ? -1.136 13.147 -3.676 1.00 97.69 88 PHE A CA 1
ATOM 710 C C . PHE A 1 88 ? 0.246 13.598 -4.164 1.00 97.69 88 PHE A C 1
ATOM 712 O O . PHE A 1 88 ? 0.992 14.213 -3.413 1.00 97.69 88 PHE A O 1
ATOM 719 N N . ALA A 1 89 ? 0.554 13.384 -5.442 1.00 97.81 89 ALA A N 1
ATOM 720 C CA . ALA A 1 89 ? 1.825 13.740 -6.062 1.00 97.81 89 ALA A CA 1
ATOM 721 C C . ALA A 1 89 ? 2.099 15.253 -6.053 1.00 97.81 89 ALA A C 1
ATOM 723 O O . ALA A 1 89 ? 3.248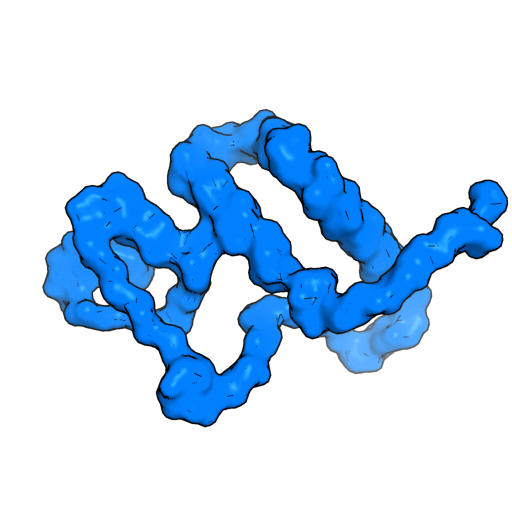 15.672 -5.939 1.00 97.81 89 ALA A O 1
ATOM 724 N N . LYS A 1 90 ? 1.052 16.086 -6.152 1.00 97.81 90 LYS A N 1
ATOM 725 C CA . LYS A 1 90 ? 1.174 17.544 -6.015 1.00 97.81 90 LYS A CA 1
ATOM 726 C C . LYS A 1 90 ? 1.565 17.951 -4.592 1.00 97.81 90 LYS A C 1
ATOM 728 O O . LYS A 1 90 ? 2.369 18.864 -4.430 1.00 97.81 90 LYS A O 1
ATOM 733 N N . ASN A 1 91 ? 0.985 17.300 -3.585 1.00 98.06 91 ASN A N 1
ATOM 734 C CA . ASN A 1 91 ? 1.238 17.601 -2.174 1.00 98.06 91 ASN A CA 1
ATOM 735 C C . ASN A 1 91 ? 2.522 16.942 -1.642 1.00 98.06 91 ASN A C 1
ATOM 737 O O . ASN A 1 91 ? 3.066 17.408 -0.646 1.00 98.06 91 ASN A O 1
ATOM 741 N N . HIS A 1 92 ? 3.007 15.903 -2.326 1.00 97.44 92 HIS A N 1
ATOM 742 C CA . HIS A 1 92 ? 4.224 15.155 -2.009 1.00 97.44 92 HIS A CA 1
ATOM 743 C C . HIS A 1 92 ? 5.138 15.046 -3.244 1.00 97.44 92 HIS A C 1
ATOM 745 O O . HIS A 1 92 ? 5.276 13.956 -3.817 1.00 97.44 92 HIS A O 1
ATOM 751 N N . PRO A 1 93 ? 5.741 16.160 -3.715 1.00 97.06 93 PRO A N 1
ATOM 752 C CA . PRO A 1 93 ? 6.557 16.168 -4.931 1.00 97.06 93 PRO A CA 1
ATOM 753 C C . PRO A 1 93 ? 7.734 15.186 -4.890 1.00 97.06 93 PRO A C 1
ATOM 755 O O . PRO A 1 93 ? 8.104 14.629 -5.921 1.00 97.06 93 PRO A O 1
ATOM 758 N N . GLU A 1 94 ? 8.292 14.924 -3.708 1.00 97.12 94 GLU A N 1
ATOM 759 C CA . GLU A 1 94 ? 9.359 13.948 -3.471 1.00 97.12 94 GLU A CA 1
ATOM 760 C C . GLU A 1 94 ? 8.939 12.509 -3.802 1.00 97.12 94 GLU A C 1
ATOM 762 O O . GLU A 1 94 ? 9.771 11.671 -4.158 1.00 97.12 94 GLU A O 1
ATOM 767 N N . LEU A 1 95 ? 7.636 12.224 -3.737 1.00 96.88 95 LEU A N 1
ATOM 768 C CA . LEU A 1 95 ? 7.065 10.928 -4.079 1.00 96.88 95 LEU A CA 1
ATOM 769 C C . LEU A 1 95 ? 6.528 10.878 -5.515 1.00 96.88 95 LEU A C 1
ATOM 771 O O . LEU A 1 95 ? 6.143 9.799 -5.963 1.00 96.88 95 LEU A O 1
ATOM 775 N N . ASN A 1 96 ? 6.531 11.987 -6.258 1.00 97.56 96 ASN A N 1
ATOM 776 C CA . ASN A 1 96 ? 6.036 12.052 -7.632 1.00 97.56 96 ASN A CA 1
ATOM 777 C C . ASN A 1 96 ? 7.062 11.509 -8.637 1.00 97.56 96 ASN A C 1
ATOM 779 O O . ASN A 1 96 ? 7.708 12.246 -9.380 1.00 97.56 96 ASN A O 1
ATOM 783 N N . ASN A 1 97 ? 7.214 10.192 -8.657 1.00 96.25 97 ASN A N 1
ATOM 784 C CA . ASN A 1 97 ? 8.077 9.494 -9.597 1.00 96.25 97 ASN A CA 1
ATOM 785 C C . ASN A 1 97 ? 7.367 8.265 -10.177 1.00 96.25 97 ASN A C 1
ATOM 787 O O . ASN A 1 97 ? 6.323 7.825 -9.688 1.00 96.25 97 ASN A O 1
ATOM 791 N N . GLU A 1 98 ? 7.944 7.711 -11.241 1.00 96.50 98 GLU A N 1
ATOM 792 C CA . GLU A 1 98 ? 7.351 6.589 -11.971 1.00 96.50 98 GLU A CA 1
ATOM 793 C C . GLU A 1 98 ? 7.166 5.343 -11.095 1.00 96.50 98 GLU A C 1
ATOM 795 O O . GLU A 1 98 ? 6.148 4.658 -11.205 1.00 96.50 98 GLU A O 1
ATOM 800 N N . LEU A 1 99 ? 8.112 5.063 -10.193 1.00 95.44 99 LEU A N 1
ATOM 801 C CA . LEU A 1 99 ? 8.030 3.917 -9.291 1.00 95.44 99 LEU A CA 1
ATOM 802 C C . LEU A 1 99 ? 6.809 4.039 -8.371 1.00 95.44 99 LEU A C 1
ATOM 804 O O . LEU A 1 99 ? 5.942 3.165 -8.377 1.00 95.44 99 LEU A O 1
ATOM 808 N N . ASN A 1 100 ? 6.696 5.151 -7.646 1.00 96.69 100 ASN A N 1
ATOM 809 C CA . ASN A 1 100 ? 5.589 5.404 -6.725 1.00 96.69 100 ASN A CA 1
ATOM 810 C C . ASN A 1 100 ? 4.242 5.486 -7.440 1.00 96.69 100 ASN A C 1
ATOM 812 O O . ASN A 1 100 ? 3.245 4.988 -6.918 1.00 96.69 100 ASN A O 1
ATOM 816 N N . ARG A 1 101 ? 4.209 6.034 -8.660 1.00 96.94 101 ARG A N 1
ATOM 817 C CA . ARG A 1 101 ? 2.999 6.015 -9.484 1.00 96.94 101 ARG A CA 1
ATOM 818 C C . ARG A 1 101 ? 2.552 4.583 -9.761 1.00 96.94 101 ARG A C 1
ATOM 820 O O . ARG A 1 101 ? 1.378 4.272 -9.593 1.00 96.94 101 ARG A O 1
ATOM 827 N N . ARG A 1 102 ? 3.461 3.691 -10.168 1.00 96.31 102 ARG A N 1
ATOM 828 C CA . ARG A 1 102 ? 3.119 2.280 -10.421 1.00 96.31 102 ARG A CA 1
ATOM 829 C C . ARG A 1 102 ? 2.674 1.565 -9.148 1.00 96.31 102 ARG A C 1
ATOM 831 O O . ARG A 1 102 ? 1.681 0.843 -9.188 1.00 96.31 102 ARG A O 1
ATOM 838 N N . ILE A 1 103 ? 3.364 1.804 -8.032 1.00 95.31 103 ILE A N 1
ATOM 839 C CA . ILE A 1 103 ? 3.015 1.248 -6.717 1.00 95.31 103 ILE A CA 1
ATOM 840 C C . ILE A 1 103 ? 1.609 1.679 -6.307 1.00 95.31 103 ILE A C 1
ATOM 842 O O . ILE A 1 103 ? 0.820 0.839 -5.881 1.00 95.31 103 ILE A O 1
ATOM 846 N N . TRP A 1 104 ? 1.263 2.958 -6.478 1.00 95.50 104 TRP A N 1
ATOM 847 C CA . TRP A 1 104 ? -0.058 3.493 -6.147 1.00 95.50 104 TRP A CA 1
ATOM 848 C C . TRP A 1 104 ? -1.174 2.664 -6.782 1.00 95.50 104 TRP A C 1
ATOM 850 O O . TRP A 1 104 ? -2.042 2.141 -6.085 1.00 95.50 104 TRP A O 1
ATOM 860 N N . PHE A 1 105 ? -1.108 2.466 -8.100 1.00 95.12 105 PHE A N 1
ATOM 861 C CA . PHE A 1 105 ? -2.117 1.684 -8.813 1.00 95.12 105 PHE A CA 1
ATOM 862 C C . PHE A 1 105 ? -2.050 0.190 -8.484 1.00 95.12 105 PHE A C 1
ATOM 864 O O . PHE A 1 105 ? -3.095 -0.448 -8.389 1.00 95.12 105 PHE A O 1
ATOM 871 N N . ALA A 1 106 ? -0.857 -0.361 -8.241 1.00 93.19 106 ALA A N 1
ATOM 872 C CA . ALA A 1 106 ? -0.694 -1.745 -7.796 1.00 93.19 106 ALA A CA 1
ATOM 873 C C . ALA A 1 106 ? -1.227 -1.996 -6.374 1.00 93.19 106 ALA A C 1
ATOM 875 O O . ALA A 1 106 ? -1.500 -3.139 -6.022 1.00 93.19 106 ALA A O 1
ATOM 876 N N . THR A 1 107 ? -1.402 -0.948 -5.566 1.00 92.56 107 THR A N 1
ATOM 877 C CA . THR A 1 107 ? -1.940 -1.039 -4.200 1.00 92.56 107 THR A CA 1
ATOM 878 C C . THR A 1 107 ? -3.465 -1.113 -4.178 1.00 92.56 107 THR A C 1
ATOM 880 O O . THR A 1 107 ? -4.032 -1.720 -3.276 1.00 92.56 107 THR A O 1
ATOM 883 N N . LEU A 1 108 ? -4.153 -0.536 -5.170 1.00 91.19 108 LEU A N 1
ATOM 884 C CA . LEU A 1 108 ? -5.621 -0.451 -5.170 1.00 91.19 108 LEU A CA 1
ATOM 885 C C . LEU A 1 108 ? -6.325 -1.818 -5.045 1.00 91.19 108 LEU A C 1
ATOM 887 O O . LEU A 1 108 ? -7.274 -1.905 -4.261 1.00 91.19 108 LEU A O 1
ATOM 891 N N . PRO A 1 109 ? -5.875 -2.891 -5.730 1.00 85.56 109 PRO A N 1
ATOM 892 C CA . PRO A 1 109 ? -6.448 -4.227 -5.564 1.00 85.56 109 PRO A CA 1
ATOM 893 C C . PRO A 1 109 ? -6.171 -4.854 -4.189 1.00 85.56 109 PRO A C 1
ATOM 895 O O . PRO A 1 109 ? -6.891 -5.759 -3.782 1.00 85.56 109 PRO A O 1
ATOM 898 N N . CYS A 1 110 ? -5.148 -4.388 -3.464 1.00 76.25 110 CYS A N 1
ATOM 899 C CA . CYS A 1 110 ? -4.767 -4.898 -2.142 1.00 76.25 110 CYS A CA 1
ATOM 900 C C . CYS A 1 110 ? -5.611 -4.306 -0.998 1.00 76.25 110 CYS A C 1
ATOM 902 O O . CYS A 1 110 ? -5.414 -4.665 0.162 1.00 76.25 110 CYS A O 1
ATOM 904 N N . ASN A 1 111 ? -6.541 -3.394 -1.294 1.00 69.06 111 ASN A N 1
ATOM 905 C CA . ASN A 1 111 ? -7.373 -2.756 -0.279 1.00 69.06 111 ASN A CA 1
ATOM 906 C C . ASN A 1 111 ? -8.411 -3.721 0.318 1.00 69.06 111 ASN A C 1
ATOM 908 O O . ASN A 1 111 ? -8.986 -4.561 -0.375 1.00 69.06 111 ASN A O 1
ATOM 912 N N . ALA A 1 112 ? -8.732 -3.522 1.602 1.00 59.94 112 ALA A N 1
ATOM 913 C CA . ALA A 1 112 ? -9.634 -4.380 2.379 1.00 59.94 112 ALA A CA 1
ATOM 914 C C . ALA A 1 112 ? -11.031 -4.585 1.752 1.00 59.94 112 ALA A C 1
ATOM 916 O O . ALA A 1 112 ? -11.663 -5.616 1.972 1.00 59.94 112 ALA A O 1
ATOM 917 N N . SER A 1 113 ? -11.520 -3.638 0.946 1.00 55.62 113 SER A N 1
ATOM 918 C CA . SER A 1 113 ? -12.808 -3.746 0.249 1.00 55.62 113 SER A CA 1
ATOM 919 C C . SER A 1 113 ? -12.802 -4.718 -0.938 1.00 55.62 113 SER A C 1
ATOM 92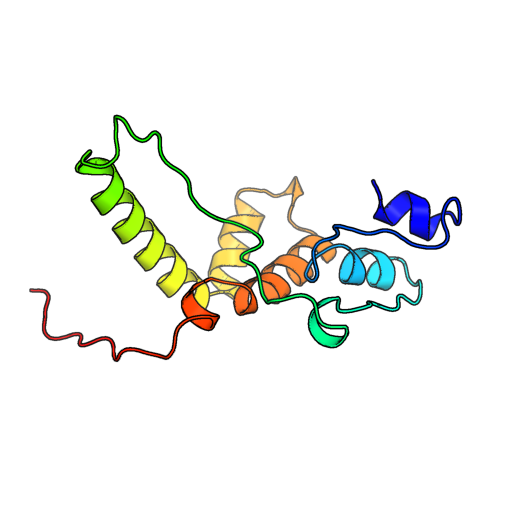1 O O . SER A 1 113 ? -13.868 -5.211 -1.293 1.00 55.62 113 SER A O 1
ATOM 923 N N . CYS A 1 114 ? -11.641 -5.044 -1.522 1.00 47.25 114 CYS A N 1
ATOM 924 C CA . CYS A 1 114 ? -11.521 -6.129 -2.507 1.00 47.25 114 CYS A CA 1
ATOM 925 C C . CYS A 1 114 ? -11.502 -7.521 -1.853 1.00 47.25 114 CYS A C 1
ATOM 927 O O . CYS A 1 114 ? -11.780 -8.507 -2.527 1.00 47.25 114 CYS A O 1
ATOM 929 N N . ALA A 1 115 ? -11.238 -7.605 -0.543 1.00 43.19 115 ALA A N 1
ATOM 930 C CA . ALA A 1 115 ? -11.269 -8.851 0.226 1.00 43.19 115 ALA A CA 1
ATOM 931 C C . ALA A 1 115 ? -12.663 -9.195 0.794 1.00 43.19 115 ALA A C 1
ATOM 933 O O . ALA A 1 115 ? -12.842 -10.253 1.394 1.00 43.19 115 ALA A O 1
ATOM 934 N N . GLN A 1 116 ? -13.659 -8.314 0.634 1.00 31.14 116 GLN A N 1
ATOM 935 C CA . GLN A 1 116 ? -15.022 -8.531 1.125 1.00 31.14 116 GLN A CA 1
ATOM 936 C C . GLN A 1 116 ? -15.955 -8.893 -0.045 1.00 31.14 116 GLN A C 1
ATOM 938 O O . GLN A 1 116 ? -15.980 -8.165 -1.041 1.00 31.14 116 GLN A O 1
ATOM 943 N N . PRO A 1 117 ? -16.780 -9.955 0.050 1.00 32.03 117 PRO A N 1
ATOM 944 C CA . PRO A 1 117 ? -17.871 -10.147 -0.898 1.00 32.03 117 PRO A CA 1
ATOM 945 C C . PRO A 1 117 ? -18.786 -8.915 -0.854 1.00 32.03 117 PRO A C 1
ATOM 947 O O . PRO A 1 117 ? -19.187 -8.470 0.225 1.00 32.03 117 PRO A O 1
ATOM 950 N N . LYS A 1 118 ? -19.074 -8.335 -2.027 1.00 31.80 118 LYS A N 1
ATOM 951 C CA . LYS A 1 118 ? -19.864 -7.105 -2.179 1.00 31.80 118 LYS A CA 1
ATOM 952 C C . LYS A 1 118 ? -21.205 -7.244 -1.445 1.00 31.80 118 LYS A C 1
ATOM 954 O O . LYS A 1 118 ? -22.106 -7.915 -1.936 1.00 31.80 118 LYS A O 1
ATOM 959 N N . LYS A 1 119 ? -21.365 -6.588 -0.293 1.00 36.12 119 LYS A N 1
ATOM 960 C CA . LYS A 1 119 ? -22.697 -6.255 0.227 1.00 36.12 119 LYS A CA 1
ATOM 961 C C . LYS A 1 119 ? -23.155 -4.993 -0.492 1.00 36.12 119 LYS A C 1
ATOM 963 O O . LYS A 1 119 ? -22.442 -3.991 -0.478 1.00 36.12 119 LYS A O 1
ATOM 968 N N . GLU A 1 120 ? -24.302 -5.076 -1.157 1.00 35.22 120 GLU A N 1
ATOM 969 C CA . GLU A 1 120 ? -24.894 -3.978 -1.920 1.00 35.22 120 GLU A CA 1
ATOM 970 C C . GLU A 1 120 ? -25.019 -2.715 -1.061 1.00 35.22 120 GLU A C 1
ATOM 972 O O . GLU A 1 120 ? -25.616 -2.705 0.018 1.00 35.22 120 GLU A O 1
ATOM 977 N N . PHE A 1 121 ? -24.411 -1.640 -1.553 1.00 43.28 121 PHE A N 1
ATOM 978 C CA . PHE A 1 121 ? -24.515 -0.310 -0.982 1.00 43.28 121 PHE A CA 1
ATOM 979 C C . PHE A 1 121 ? -25.884 0.266 -1.357 1.00 43.28 121 PHE A C 1
ATOM 981 O O . PHE A 1 121 ? -26.096 0.667 -2.499 1.00 43.28 121 PHE A O 1
ATOM 988 N N . ASN A 1 122 ? -26.827 0.281 -0.412 1.00 37.12 122 ASN A N 1
ATOM 989 C CA . ASN A 1 122 ? -28.123 0.920 -0.615 1.00 37.12 122 ASN A CA 1
ATOM 990 C C . ASN A 1 122 ? -28.029 2.424 -0.295 1.00 37.12 122 ASN A C 1
ATOM 992 O O . ASN A 1 122 ? -27.888 2.814 0.867 1.00 37.12 122 ASN A O 1
ATOM 996 N N . SER A 1 123 ? -28.124 3.252 -1.336 1.00 45.59 123 SER A N 1
ATOM 997 C CA . SER A 1 123 ? -28.071 4.717 -1.273 1.00 45.59 123 SER A CA 1
ATOM 998 C C . SER A 1 123 ? -29.319 5.367 -0.663 1.00 45.59 123 SER A C 1
ATOM 1000 O O . SER A 1 123 ? -29.291 6.556 -0.370 1.00 45.59 123 SER A O 1
ATOM 1002 N N . SER A 1 124 ? -30.394 4.619 -0.396 1.00 39.91 124 SER A N 1
ATOM 1003 C CA . SER A 1 124 ? -31.659 5.162 0.122 1.00 39.91 124 SER A CA 1
ATOM 1004 C C . SER A 1 124 ? -31.688 5.391 1.644 1.00 39.91 124 SER A C 1
ATOM 1006 O O . SER A 1 124 ? -32.769 5.486 2.224 1.00 39.91 124 SER A O 1
ATOM 1008 N N . ARG A 1 125 ? -30.533 5.404 2.327 1.00 40.06 125 ARG A N 1
ATOM 1009 C CA . ARG A 1 125 ? -30.452 5.447 3.803 1.00 40.06 125 ARG A CA 1
ATOM 1010 C C . ARG A 1 125 ? -29.822 6.712 4.390 1.00 40.06 125 ARG A C 1
ATOM 1012 O O . ARG A 1 125 ? -29.544 6.728 5.587 1.00 40.06 125 ARG A O 1
ATOM 1019 N N . PHE A 1 126 ? -29.632 7.760 3.594 1.00 47.44 126 PHE A N 1
ATOM 1020 C CA . PHE A 1 126 ? -29.127 9.048 4.076 1.00 47.44 126 PHE A CA 1
ATOM 1021 C C . PHE A 1 126 ? -29.968 10.201 3.490 1.00 47.44 126 PHE A C 1
ATOM 1023 O O . PHE A 1 126 ? -30.330 10.099 2.317 1.00 47.44 126 PHE A O 1
ATOM 1030 N N . PRO A 1 127 ? -30.343 11.214 4.302 1.00 47.84 127 PRO A N 1
ATOM 1031 C CA . PRO A 1 127 ? -31.100 12.388 3.859 1.00 47.84 127 PRO A CA 1
ATOM 1032 C C . PRO A 1 127 ? -30.285 13.316 2.952 1.00 47.84 127 PRO A C 1
ATOM 1034 O O . PRO A 1 127 ? -29.036 13.302 3.058 1.00 47.84 127 PRO A O 1
#

pLDDT: mean 85.97, std 17.61, range [31.14, 98.12]

Secondary structure (DSSP, 8-state):
-HHHHHHTTS-S---S--TTTHHHHHHHTT-------GGGGTPPP--S------GGGTT-HHHHHHHHHHHHHHHHHHHSHHHHHHHHHHH-GGG-SHHHHHHHHHHGGGSGGGSS------GGG--

InterPro domains:
  IPR015168 SsuA/THI5-like [PF09084] (3-83)
  IPR027939 NMT1/THI5 family [PTHR31528] (3-113)

Foldseek 3Di:
DQLVCCLVVVDVDDPPDDPLASCLVCVVVVHDDDDDDCVVVPDDDDQNDDDDDDPVCPPPVVVVVVVVVVVVVLVCCLVPVPVVVVVVCVVVVVQPDPRNVSSSVSCNCSDPVVVDDDDDDDPPPDD

Sequence (127 aa):
GLSQALLTGKVDAVSSIMRNFEPLEVRLAGRPVRVFYVEEHGMPLYNELILVTNQKQKDDPRIRQFLQALQWGVVYLLNHPAQCWQTFAKNHPELNNELNRRIWFATLPCNASCAQPKKEFNSSRFP